Protein AF-A0A3B4TL57-F1 (afdb_monomer_lite)

Structure (mmCIF, N/CA/C/O backbone):
data_AF-A0A3B4TL57-F1
#
_entry.id   AF-A0A3B4TL57-F1
#
loop_
_atom_site.group_PDB
_atom_site.id
_atom_site.type_symbol
_atom_site.label_atom_id
_atom_site.label_alt_id
_atom_site.label_comp_id
_atom_site.label_asym_id
_atom_site.label_entity_id
_atom_site.label_seq_id
_atom_site.pdbx_PDB_ins_code
_atom_site.Cartn_x
_atom_site.Cartn_y
_atom_site.Cartn_z
_atom_site.occupancy
_atom_site.B_iso_or_equiv
_atom_site.auth_seq_id
_atom_site.auth_comp_id
_atom_site.auth_asym_id
_atom_site.auth_atom_id
_atom_site.pdbx_PDB_model_num
ATOM 1 N N . MET A 1 1 ? -9.248 11.726 38.407 1.00 49.81 1 MET A N 1
ATOM 2 C CA . MET A 1 1 ? -10.103 12.243 37.318 1.00 49.81 1 MET A CA 1
ATOM 3 C C . MET A 1 1 ? -9.765 11.435 36.074 1.00 49.81 1 MET A C 1
ATOM 5 O O . MET A 1 1 ? -8.707 11.637 35.498 1.00 49.81 1 MET A O 1
ATOM 9 N N . ILE A 1 2 ? -10.558 10.407 35.769 1.00 59.25 2 ILE A N 1
ATOM 10 C CA . ILE A 1 2 ? -10.325 9.548 34.600 1.00 59.25 2 ILE A CA 1
ATOM 11 C C . ILE A 1 2 ? -10.667 10.379 33.363 1.00 59.25 2 ILE A C 1
ATOM 13 O O . ILE A 1 2 ? -11.745 10.963 33.296 1.00 59.25 2 ILE A O 1
ATOM 17 N N . SER A 1 3 ? -9.719 10.497 32.435 1.00 70.50 3 SER A N 1
ATOM 18 C CA . SER A 1 3 ? -9.892 11.263 31.204 1.00 70.50 3 SER A CA 1
ATOM 19 C C . SER A 1 3 ? -11.076 10.702 30.396 1.00 70.50 3 SER A C 1
ATOM 21 O O . SER A 1 3 ? -11.208 9.479 30.295 1.00 70.50 3 SER A O 1
ATOM 23 N N . PRO A 1 4 ? -11.925 11.555 29.787 1.00 65.62 4 PRO A N 1
ATOM 24 C CA . PRO A 1 4 ? -13.079 11.123 28.988 1.00 65.62 4 PRO A CA 1
ATOM 25 C C . PRO A 1 4 ? -12.723 10.086 27.912 1.00 65.62 4 PRO A C 1
ATOM 27 O O . PRO A 1 4 ? -13.515 9.192 27.626 1.00 65.62 4 PRO A O 1
ATOM 30 N N . LEU A 1 5 ? -11.489 10.143 27.391 1.00 65.88 5 LEU A N 1
ATOM 31 C CA . LEU A 1 5 ? -10.938 9.162 26.453 1.00 65.88 5 LEU A CA 1
ATOM 32 C C . LEU A 1 5 ? -11.005 7.718 26.963 1.00 65.88 5 LEU A C 1
ATOM 34 O O . LEU A 1 5 ? -11.348 6.823 26.195 1.00 65.88 5 LEU A O 1
ATOM 38 N N . LYS A 1 6 ? -10.705 7.475 28.245 1.00 64.44 6 LYS A N 1
ATOM 39 C CA . LYS A 1 6 ? -10.688 6.110 28.783 1.00 64.44 6 LYS A CA 1
ATOM 40 C C . LYS A 1 6 ? -12.094 5.503 28.784 1.00 64.44 6 LYS A C 1
ATOM 42 O O . LYS A 1 6 ? -12.261 4.356 28.390 1.00 64.44 6 LYS A O 1
ATOM 47 N N . SER A 1 7 ? -13.106 6.298 29.135 1.00 66.25 7 SER A N 1
ATOM 48 C CA . SER A 1 7 ? -14.507 5.858 29.118 1.00 66.25 7 SER A CA 1
ATOM 49 C C . SER A 1 7 ? -15.000 5.506 27.712 1.00 66.25 7 SER A C 1
ATOM 51 O O . SER A 1 7 ? -15.869 4.650 27.581 1.00 66.25 7 SER A O 1
ATOM 53 N N . MET A 1 8 ? -14.477 6.156 26.667 1.00 64.38 8 MET A N 1
ATOM 54 C CA . MET A 1 8 ? -14.841 5.841 25.279 1.00 64.38 8 MET A CA 1
ATOM 55 C C . MET A 1 8 ? -14.145 4.566 24.783 1.00 64.38 8 MET A C 1
ATOM 57 O O . MET A 1 8 ? -14.766 3.755 24.094 1.00 64.38 8 MET A O 1
ATOM 61 N N . MET A 1 9 ? -12.884 4.358 25.179 1.00 65.94 9 MET A N 1
ATOM 62 C CA . MET A 1 9 ? -12.109 3.149 24.867 1.00 65.94 9 MET A CA 1
ATOM 63 C C . MET A 1 9 ? -12.597 1.894 25.603 1.00 65.94 9 MET A C 1
ATOM 65 O O . MET A 1 9 ? -12.391 0.793 25.104 1.00 65.94 9 MET A O 1
ATOM 69 N N . ASP A 1 10 ? -13.259 2.048 26.753 1.00 66.94 10 ASP A N 1
ATOM 70 C CA . ASP A 1 10 ? -13.839 0.932 27.514 1.00 66.94 10 ASP A CA 1
ATOM 71 C C . ASP A 1 10 ? -15.085 0.329 26.815 1.00 66.94 10 ASP A C 1
ATOM 73 O O . ASP A 1 10 ? -15.563 -0.739 27.203 1.00 66.94 10 ASP A O 1
ATOM 77 N N . SER A 1 11 ? -15.618 0.967 25.760 1.00 76.81 11 SER A N 1
ATOM 78 C CA . SER A 1 11 ? -16.719 0.389 24.983 1.00 76.81 11 SER A CA 1
ATOM 79 C C . SER A 1 11 ? -16.207 -0.667 23.994 1.00 76.81 11 SER A C 1
ATOM 81 O O . SER A 1 11 ? -15.476 -0.386 23.042 1.00 76.81 11 SER A O 1
ATOM 83 N N . GLN A 1 12 ? -16.634 -1.913 24.207 1.00 78.75 12 GLN A N 1
ATOM 84 C CA . GLN A 1 12 ? -16.215 -3.084 23.426 1.00 78.75 12 GLN A CA 1
ATOM 85 C C . GLN A 1 12 ? -16.449 -2.919 21.910 1.00 78.75 12 GLN A C 1
ATOM 87 O O . GLN A 1 12 ? -15.692 -3.439 21.087 1.00 78.75 12 GLN A O 1
ATOM 92 N N . VAL A 1 13 ? -17.478 -2.155 21.531 1.00 83.25 13 VAL A N 1
ATOM 93 C CA . VAL A 1 13 ? -17.825 -1.870 20.132 1.00 83.25 13 VAL A CA 1
ATOM 94 C C . VAL A 1 13 ? -16.837 -0.893 19.487 1.00 83.25 13 VAL A C 1
ATOM 96 O O . VAL A 1 13 ? -16.362 -1.167 18.388 1.00 83.25 13 VAL A O 1
ATOM 99 N N . LEU A 1 14 ? -16.457 0.207 20.155 1.00 81.44 14 LEU A N 1
ATOM 100 C CA . LEU A 1 14 ? -15.433 1.112 19.608 1.00 81.44 14 LEU A CA 1
ATOM 101 C C . LEU A 1 14 ? -14.069 0.440 19.560 1.00 81.44 14 LEU A C 1
ATOM 103 O O . LEU A 1 14 ? -13.329 0.659 18.608 1.00 81.44 14 LEU A O 1
ATOM 107 N N . GLN A 1 15 ? -13.736 -0.383 20.556 1.00 82.44 15 GLN A N 1
ATOM 108 C CA . GLN A 1 15 ? -12.462 -1.091 20.574 1.00 82.44 15 GLN A CA 1
ATOM 109 C C . GLN A 1 15 ? -12.344 -2.060 19.393 1.00 82.44 15 GLN A C 1
ATOM 111 O O . GLN A 1 15 ? -11.338 -2.036 18.689 1.00 82.44 15 GLN A O 1
ATOM 116 N N . SER A 1 16 ? -13.371 -2.880 19.154 1.00 85.06 16 SER A N 1
ATOM 117 C CA . SER A 1 16 ? -13.393 -3.795 18.008 1.00 85.06 16 SER A CA 1
ATOM 118 C C . SER A 1 16 ? -13.404 -3.039 16.679 1.00 85.06 16 SER A C 1
ATOM 120 O O . SER A 1 16 ? -12.641 -3.378 15.780 1.00 85.06 16 SER A O 1
ATOM 122 N N . PHE A 1 17 ? -14.187 -1.966 16.558 1.00 86.69 17 PHE A N 1
ATOM 123 C CA . PHE A 1 17 ? -14.165 -1.124 15.364 1.00 86.69 17 PHE A CA 1
ATOM 124 C C . PHE A 1 17 ? -12.775 -0.524 15.106 1.00 86.69 17 PHE A C 1
ATOM 126 O O . PHE A 1 17 ? -12.258 -0.620 13.996 1.00 86.69 17 PHE A O 1
ATOM 133 N N . ALA A 1 18 ? -12.137 0.045 16.131 1.00 87.06 18 ALA A N 1
ATOM 134 C CA . ALA A 1 18 ? -10.826 0.669 16.010 1.00 87.06 18 ALA A CA 1
ATOM 135 C C . ALA A 1 18 ? -9.732 -0.344 15.646 1.00 87.06 18 ALA A C 1
ATOM 137 O O . ALA A 1 18 ? -8.875 -0.034 14.817 1.00 87.06 18 ALA A O 1
ATOM 138 N N . THR A 1 19 ? -9.754 -1.557 16.211 1.00 87.88 19 THR A N 1
ATOM 139 C CA . THR A 1 19 ? -8.779 -2.598 15.853 1.00 87.88 19 THR A CA 1
ATOM 140 C C . THR A 1 19 ? -8.951 -3.054 14.408 1.00 87.88 19 THR A C 1
ATOM 142 O O . THR A 1 19 ? -7.963 -3.074 13.673 1.00 87.88 19 THR A O 1
ATOM 145 N N . TYR A 1 20 ? -10.176 -3.342 13.956 1.00 89.25 20 TYR A N 1
ATOM 146 C CA . TYR A 1 20 ? -10.418 -3.721 12.560 1.00 89.25 20 TYR A CA 1
ATOM 147 C C . TYR A 1 20 ? -10.087 -2.586 11.586 1.00 89.25 20 TYR A C 1
ATOM 149 O O . TYR A 1 20 ? -9.395 -2.829 10.599 1.00 89.25 20 TYR A O 1
ATOM 157 N N . ALA A 1 21 ? -10.479 -1.346 11.891 1.00 87.94 21 ALA A N 1
ATOM 158 C CA . ALA A 1 21 ? -10.132 -0.177 11.084 1.00 87.94 21 ALA A CA 1
ATOM 159 C C . ALA A 1 21 ? -8.609 0.004 10.970 1.00 87.94 21 ALA A C 1
ATOM 161 O O . ALA A 1 21 ? -8.086 0.222 9.880 1.00 87.94 21 ALA A O 1
ATOM 162 N N . THR A 1 22 ? -7.875 -0.165 12.074 1.00 89.25 22 THR A N 1
ATOM 163 C CA . THR A 1 22 ? -6.407 -0.069 12.072 1.00 89.25 22 THR A CA 1
ATOM 164 C C . THR A 1 22 ? -5.773 -1.170 11.221 1.00 89.25 22 THR A C 1
ATOM 166 O O . THR A 1 22 ? -4.857 -0.893 10.451 1.00 89.25 22 THR A O 1
ATOM 169 N N . ILE A 1 23 ? -6.270 -2.409 11.309 1.00 90.25 23 ILE A N 1
ATOM 170 C CA . ILE A 1 23 ? -5.785 -3.536 10.495 1.00 90.25 23 ILE A CA 1
ATOM 171 C C . ILE A 1 23 ? -6.023 -3.275 9.004 1.00 90.25 23 ILE A C 1
ATOM 173 O O . ILE A 1 23 ? -5.135 -3.524 8.189 1.00 90.25 23 ILE A O 1
ATOM 177 N N . VAL A 1 24 ? -7.199 -2.757 8.643 1.00 86.88 24 VAL A N 1
ATOM 178 C CA . VAL A 1 24 ? -7.550 -2.415 7.260 1.00 86.88 24 VAL A CA 1
ATOM 179 C C . VAL A 1 24 ? -6.633 -1.316 6.723 1.00 86.88 24 VAL A C 1
ATOM 181 O O . VAL A 1 24 ? -5.995 -1.506 5.688 1.00 86.88 24 VAL A O 1
ATOM 184 N N . VAL A 1 25 ? -6.469 -0.214 7.459 1.00 86.81 25 VAL A N 1
ATOM 185 C CA . VAL A 1 25 ? -5.577 0.887 7.059 1.00 86.81 25 VAL A CA 1
ATOM 186 C C . VAL A 1 25 ? -4.131 0.408 6.924 1.00 86.81 25 VAL A C 1
ATOM 188 O O . VAL A 1 25 ? -3.467 0.724 5.937 1.00 86.81 25 VAL A O 1
ATOM 191 N N . LEU A 1 26 ? -3.646 -0.407 7.865 1.00 87.00 26 LEU A N 1
ATOM 192 C CA . LEU A 1 26 ? -2.302 -0.980 7.805 1.00 87.00 26 LEU A CA 1
ATOM 193 C C . LEU A 1 26 ? -2.122 -1.876 6.572 1.00 87.00 26 LEU A C 1
ATOM 195 O O . LEU A 1 26 ? -1.099 -1.800 5.893 1.00 87.00 26 LEU A O 1
ATOM 199 N N . LYS A 1 27 ? -3.126 -2.695 6.240 1.00 82.00 27 LYS A N 1
ATOM 200 C CA . LYS A 1 27 ? -3.124 -3.536 5.038 1.00 82.00 27 LYS A CA 1
ATOM 201 C C . LYS A 1 27 ? -3.028 -2.694 3.763 1.00 82.00 27 LYS A C 1
ATOM 203 O O . LYS A 1 27 ? -2.259 -3.057 2.875 1.00 82.00 27 LYS A O 1
ATOM 208 N N . MET A 1 28 ? -3.742 -1.568 3.688 1.00 79.19 28 MET A N 1
ATOM 209 C CA . MET A 1 28 ? -3.659 -0.650 2.544 1.00 79.19 28 MET A CA 1
ATOM 210 C C . MET A 1 28 ? -2.303 0.059 2.472 1.00 79.19 28 MET A C 1
ATOM 212 O O . MET A 1 28 ? -1.712 0.156 1.397 1.00 79.19 28 MET A O 1
ATOM 216 N N . MET A 1 29 ? -1.754 0.476 3.616 1.00 80.62 29 MET A N 1
ATOM 217 C CA . MET A 1 29 ? -0.418 1.076 3.683 1.00 80.62 29 MET A CA 1
ATOM 218 C C . MET A 1 29 ? 0.689 0.121 3.231 1.00 80.62 29 MET A C 1
ATOM 220 O O . MET A 1 29 ? 1.656 0.574 2.629 1.00 80.62 29 MET A O 1
ATOM 224 N N . LEU A 1 30 ? 0.561 -1.183 3.493 1.00 79.75 30 LEU A N 1
ATOM 225 C CA . LEU A 1 30 ? 1.554 -2.182 3.085 1.00 79.75 30 LEU A CA 1
ATOM 226 C C . LEU A 1 30 ? 1.472 -2.555 1.596 1.00 79.75 30 LEU A C 1
ATOM 228 O O . LEU A 1 30 ? 2.484 -2.957 1.025 1.00 79.75 30 LEU A O 1
ATOM 232 N N . MET A 1 31 ? 0.315 -2.399 0.945 1.00 73.75 31 MET A N 1
ATOM 233 C CA . MET A 1 31 ? 0.159 -2.721 -0.483 1.00 73.75 31 MET A CA 1
ATOM 234 C C . MET A 1 31 ? 0.860 -1.710 -1.406 1.00 73.75 31 MET A C 1
ATOM 236 O O . MET A 1 31 ? 1.542 -2.121 -2.341 1.00 73.75 31 MET A O 1
ATOM 240 N N . SER A 1 32 ? 0.839 -0.415 -1.074 1.00 74.81 32 SER A N 1
ATOM 241 C CA . SER A 1 32 ? 1.526 0.647 -1.838 1.00 74.81 32 SER A CA 1
ATOM 242 C C . SER A 1 32 ? 3.050 0.437 -2.049 1.00 74.81 32 SER A C 1
ATOM 244 O O . SER A 1 32 ? 3.532 0.507 -3.193 1.00 74.81 32 SER A O 1
ATOM 246 N N . PRO A 1 33 ? 3.860 0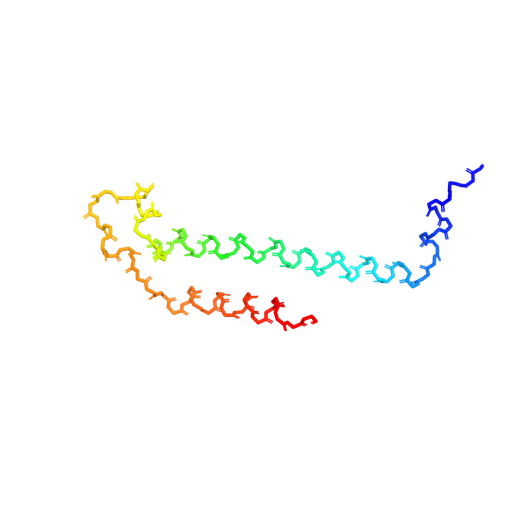.139 -1.008 1.00 74.69 33 PRO A N 1
ATOM 247 C CA . PRO A 1 33 ? 5.287 -0.121 -1.177 1.00 74.69 33 PRO A CA 1
ATOM 248 C C . PRO A 1 33 ? 5.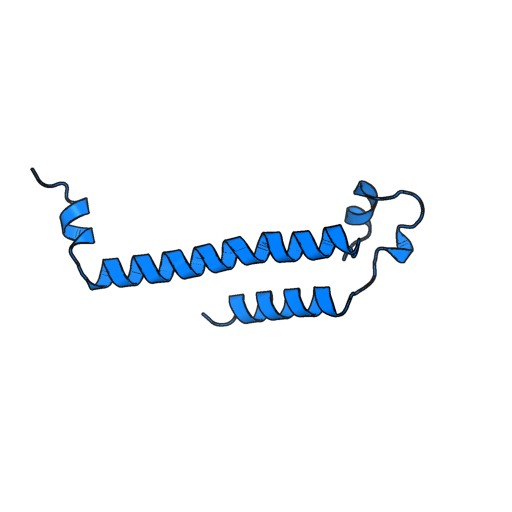562 -1.454 -1.877 1.00 74.6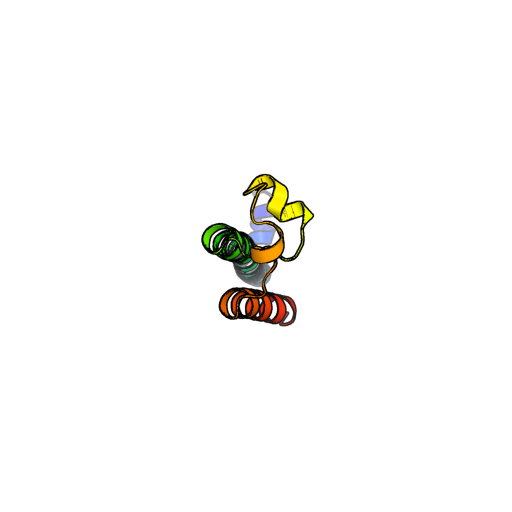9 33 PRO A C 1
ATOM 250 O O . PRO A 1 33 ? 6.553 -1.543 -2.598 1.00 74.69 33 PRO A O 1
ATOM 253 N N . LEU A 1 34 ? 4.694 -2.466 -1.737 1.00 72.25 34 LEU A N 1
ATOM 254 C CA . LEU A 1 34 ? 4.795 -3.715 -2.502 1.00 72.25 34 LEU A CA 1
ATOM 255 C C . LEU A 1 34 ? 4.695 -3.429 -4.005 1.00 72.25 34 LEU A C 1
ATOM 257 O O . LEU A 1 34 ? 5.557 -3.849 -4.778 1.00 72.25 34 LEU A O 1
ATOM 261 N N . THR A 1 35 ? 3.708 -2.639 -4.420 1.00 69.69 35 THR A N 1
ATOM 262 C CA . THR A 1 35 ? 3.515 -2.256 -5.825 1.00 69.69 35 THR A CA 1
ATOM 263 C C . THR A 1 35 ? 4.688 -1.425 -6.349 1.00 69.69 35 THR A C 1
ATOM 265 O O . THR A 1 35 ? 5.159 -1.643 -7.468 1.00 69.69 35 THR A O 1
ATOM 268 N N . SER A 1 36 ? 5.232 -0.531 -5.519 1.00 67.06 36 SER A N 1
ATOM 269 C CA . SER A 1 36 ? 6.437 0.248 -5.836 1.00 67.06 36 SER A CA 1
ATOM 270 C C . SER A 1 36 ? 7.692 -0.629 -5.955 1.00 67.06 36 SER A C 1
ATOM 272 O O . SER A 1 36 ? 8.478 -0.462 -6.887 1.00 67.06 36 SER A O 1
ATOM 274 N N . TYR A 1 37 ? 7.863 -1.618 -5.073 1.00 73.44 37 TYR A N 1
ATOM 275 C CA . TYR A 1 37 ? 8.988 -2.555 -5.100 1.00 73.44 37 TYR A CA 1
ATOM 276 C C . TYR A 1 37 ? 9.005 -3.390 -6.385 1.00 73.44 37 TYR A C 1
ATOM 278 O O . TYR A 1 37 ? 10.046 -3.506 -7.034 1.00 73.44 37 TYR A O 1
ATOM 286 N N . PHE A 1 38 ? 7.853 -3.922 -6.805 1.00 67.50 38 PHE A N 1
ATOM 287 C CA . PHE A 1 38 ? 7.745 -4.677 -8.059 1.00 67.50 38 PHE A CA 1
ATOM 288 C C . PHE A 1 38 ? 8.020 -3.809 -9.296 1.00 67.50 38 PHE A C 1
ATOM 290 O O . PHE A 1 38 ? 8.686 -4.267 -10.226 1.00 67.50 38 PHE A O 1
ATOM 297 N N . ARG A 1 39 ? 7.583 -2.542 -9.295 1.00 67.62 39 ARG A N 1
ATOM 298 C CA . ARG A 1 39 ? 7.874 -1.583 -10.378 1.00 67.62 39 ARG A CA 1
ATOM 299 C C . ARG A 1 39 ? 9.368 -1.275 -10.494 1.00 67.62 39 ARG A C 1
ATOM 301 O O . ARG A 1 39 ? 9.920 -1.337 -11.592 1.00 67.62 39 ARG A O 1
ATOM 308 N N . LEU A 1 40 ? 10.030 -1.006 -9.366 1.00 67.88 40 LEU A N 1
ATOM 309 C CA . LEU A 1 40 ? 11.456 -0.666 -9.327 1.00 67.88 40 LEU A CA 1
ATOM 310 C C . LEU A 1 40 ? 12.355 -1.864 -9.663 1.00 67.88 40 LEU A C 1
ATOM 312 O O . LEU A 1 40 ? 13.278 -1.732 -10.465 1.00 67.88 40 LEU A O 1
ATOM 316 N N . THR A 1 41 ? 12.074 -3.045 -9.104 1.00 64.81 41 THR A N 1
ATOM 317 C CA . THR A 1 41 ? 12.892 -4.253 -9.334 1.00 64.81 41 THR A CA 1
ATOM 318 C C . THR A 1 41 ? 12.793 -4.779 -10.763 1.00 64.81 41 THR A C 1
ATOM 320 O O . THR A 1 41 ? 13.794 -5.242 -11.307 1.00 64.81 41 THR A O 1
ATOM 323 N N . ARG A 1 42 ? 11.621 -4.674 -11.408 1.00 63.75 42 ARG A N 1
ATOM 324 C CA . ARG A 1 42 ? 11.436 -5.115 -12.802 1.00 63.75 42 ARG A CA 1
ATOM 325 C C . ARG A 1 42 ? 11.685 -4.025 -13.846 1.00 63.75 42 ARG A C 1
ATOM 327 O O . ARG A 1 42 ? 11.716 -4.337 -15.037 1.00 63.75 42 ARG A O 1
ATOM 334 N N . LYS A 1 43 ? 11.917 -2.776 -13.414 1.00 64.19 43 LYS A N 1
ATOM 335 C CA . LYS A 1 43 ? 12.039 -1.583 -14.277 1.00 64.19 43 LYS A CA 1
ATOM 336 C C . LYS A 1 43 ? 10.876 -1.493 -15.271 1.00 64.19 43 LYS A C 1
ATOM 338 O O . LYS A 1 43 ? 11.073 -1.278 -16.465 1.00 64.19 43 LYS A O 1
ATOM 343 N N . VAL A 1 44 ? 9.680 -1.765 -14.761 1.00 61.94 44 VAL A N 1
ATOM 344 C CA . VAL A 1 44 ? 8.427 -1.787 -15.513 1.00 61.94 44 VAL A CA 1
ATOM 345 C C . VAL A 1 44 ? 7.671 -0.530 -15.123 1.00 61.94 44 VAL A C 1
ATOM 347 O O . VAL A 1 44 ? 7.103 -0.438 -14.031 1.00 61.94 44 VAL A O 1
ATOM 350 N N . PHE A 1 45 ? 7.714 0.454 -16.012 1.00 63.75 45 PHE A N 1
ATOM 351 C CA . PHE A 1 45 ? 7.072 1.745 -15.808 1.00 63.75 45 PHE A CA 1
ATOM 352 C C . PHE A 1 45 ? 5.833 1.848 -16.693 1.00 63.75 45 PHE A C 1
ATOM 354 O O . PHE A 1 45 ? 5.820 1.361 -17.821 1.00 63.75 45 PHE A O 1
ATOM 361 N N . ALA A 1 46 ? 4.766 2.446 -16.162 1.00 63.78 46 ALA A N 1
ATOM 362 C CA . ALA A 1 46 ? 3.532 2.635 -16.926 1.00 63.78 46 ALA A CA 1
ATOM 363 C C . ALA A 1 46 ? 3.657 3.800 -17.920 1.00 63.78 46 ALA A C 1
ATOM 365 O O . ALA A 1 46 ? 2.979 3.803 -18.943 1.00 63.78 46 ALA A O 1
ATOM 366 N N . ASN A 1 47 ? 4.551 4.746 -17.630 1.00 64.69 47 ASN A N 1
ATOM 367 C CA . ASN A 1 47 ? 4.699 5.996 -18.350 1.00 64.69 47 ASN A CA 1
ATOM 368 C C . ASN A 1 47 ? 6.179 6.307 -18.638 1.00 64.69 47 ASN A C 1
ATOM 370 O O . ASN A 1 47 ? 7.071 5.875 -17.907 1.00 64.69 47 ASN A O 1
ATOM 374 N N . LEU A 1 48 ? 6.436 7.047 -19.722 1.00 58.28 48 LEU A N 1
ATOM 375 C CA . LEU A 1 48 ? 7.789 7.400 -20.187 1.00 58.28 48 LEU A CA 1
ATOM 376 C C . LEU A 1 48 ? 8.459 8.474 -19.310 1.00 58.28 48 LEU A C 1
ATOM 378 O O . LEU A 1 48 ? 9.677 8.600 -19.308 1.00 58.28 48 LEU A O 1
ATOM 382 N N . GLU A 1 49 ? 7.706 9.286 -18.569 1.00 64.56 49 GLU A N 1
ATOM 383 C CA . GLU A 1 49 ? 8.282 10.253 -17.628 1.00 64.56 49 GLU A CA 1
ATOM 384 C C . GLU A 1 49 ? 8.905 9.585 -16.397 1.00 64.56 49 GLU A C 1
ATOM 386 O O . GLU A 1 49 ? 9.892 10.097 -15.869 1.00 64.56 49 GLU A O 1
ATOM 391 N N . ASP A 1 50 ? 8.404 8.410 -16.010 1.00 62.28 50 ASP A N 1
ATOM 392 C CA . ASP A 1 50 ? 8.923 7.633 -14.883 1.00 62.28 50 ASP A CA 1
ATOM 393 C C . ASP A 1 50 ? 10.226 6.893 -15.244 1.00 62.28 50 ASP A C 1
ATOM 395 O O . ASP A 1 50 ? 11.018 6.556 -14.361 1.00 62.28 50 ASP A O 1
ATOM 399 N N . THR A 1 51 ? 10.495 6.666 -16.539 1.00 57.75 51 THR A N 1
ATOM 400 C CA . THR A 1 51 ? 11.721 5.991 -17.009 1.00 57.75 51 THR A CA 1
ATOM 401 C C . THR A 1 51 ? 12.944 6.909 -17.000 1.00 57.75 51 THR A C 1
ATOM 403 O O . THR A 1 51 ? 14.067 6.430 -16.815 1.00 57.75 51 THR A O 1
ATOM 406 N N . LYS A 1 52 ? 12.733 8.234 -17.087 1.00 57.28 52 LYS A N 1
ATOM 407 C CA . LYS A 1 52 ? 13.801 9.251 -17.096 1.00 57.28 52 LYS A CA 1
ATOM 408 C C . LYS A 1 52 ? 14.669 9.233 -15.839 1.00 57.28 52 LYS A C 1
ATOM 410 O O . LYS A 1 52 ? 15.837 9.607 -15.902 1.00 57.28 52 LYS A O 1
ATOM 415 N N . PHE A 1 53 ? 14.123 8.781 -14.709 1.00 56.75 53 PHE A N 1
ATOM 416 C CA . PHE A 1 53 ? 14.869 8.651 -13.455 1.00 56.75 53 PHE A CA 1
ATOM 417 C C . PHE A 1 53 ? 15.785 7.415 -13.408 1.00 56.75 53 PHE A C 1
ATOM 419 O O . PHE A 1 53 ? 16.612 7.318 -12.505 1.00 56.75 53 PHE A O 1
ATOM 426 N N . VAL A 1 54 ? 15.660 6.470 -14.353 1.00 57.47 54 VAL A N 1
ATOM 427 C CA . VAL A 1 54 ? 16.334 5.159 -14.289 1.00 57.47 54 VAL A CA 1
ATOM 428 C C . VAL A 1 54 ? 17.271 4.883 -15.472 1.00 57.47 54 VAL A C 1
ATOM 430 O O . VAL A 1 54 ? 18.260 4.174 -15.284 1.00 57.47 54 VAL A O 1
ATOM 433 N N . SER A 1 55 ? 17.019 5.400 -16.681 1.00 51.66 55 SER A N 1
ATOM 434 C CA . SER A 1 55 ? 17.897 5.160 -17.845 1.00 51.66 55 SER A CA 1
ATOM 435 C C . SER A 1 55 ? 17.539 6.052 -19.036 1.00 51.66 55 SER A C 1
ATOM 437 O O . SER A 1 55 ? 16.406 6.024 -19.474 1.00 51.66 55 SER A O 1
ATOM 439 N N . SER A 1 56 ? 18.516 6.760 -19.618 1.00 54.09 56 SER A N 1
ATOM 440 C CA . SER A 1 56 ? 18.328 7.638 -20.795 1.00 54.09 56 SER A CA 1
ATOM 441 C C . SER A 1 56 ? 18.453 6.914 -22.155 1.00 54.09 56 SER A C 1
ATOM 443 O O . SER A 1 56 ? 18.374 7.545 -23.206 1.00 54.09 56 SER A O 1
ATOM 445 N N . ALA A 1 57 ? 18.736 5.602 -22.168 1.00 54.81 57 ALA A N 1
ATOM 446 C CA . ALA A 1 57 ? 19.139 4.879 -23.388 1.00 54.81 57 ALA A CA 1
ATOM 447 C C . ALA A 1 57 ? 18.144 3.801 -23.865 1.00 54.81 57 ALA A C 1
ATOM 449 O O . ALA A 1 57 ? 18.195 3.397 -25.025 1.00 54.81 57 ALA A O 1
ATOM 450 N N . GLU A 1 58 ? 17.222 3.338 -23.012 1.00 54.91 58 GLU A N 1
ATOM 451 C CA . GLU A 1 58 ? 16.279 2.248 -23.336 1.00 54.91 58 GLU A CA 1
ATOM 452 C C . GLU A 1 58 ? 14.830 2.543 -22.898 1.00 54.91 58 GLU A C 1
ATOM 454 O O . GLU A 1 58 ? 14.049 1.625 -22.648 1.00 54.91 58 GLU A O 1
ATOM 459 N N . ASP A 1 59 ? 14.434 3.817 -22.84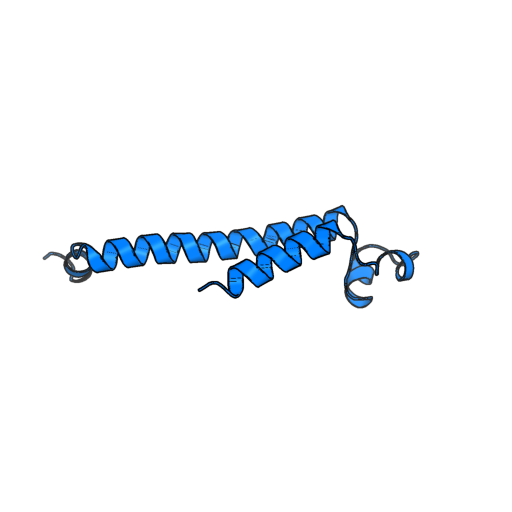0 1.00 55.28 59 ASP A N 1
ATOM 460 C CA . ASP A 1 59 ? 13.115 4.266 -22.354 1.00 55.28 59 ASP A CA 1
ATOM 461 C C . ASP A 1 59 ? 11.926 3.512 -22.976 1.00 55.28 59 ASP A C 1
ATOM 463 O O . ASP A 1 59 ? 10.985 3.121 -22.287 1.00 55.28 59 ASP A O 1
ATOM 467 N N . LYS A 1 60 ? 11.992 3.204 -24.279 1.00 54.94 60 LYS A N 1
ATOM 468 C CA . LYS A 1 60 ? 10.920 2.482 -24.989 1.00 54.94 60 LYS A CA 1
ATOM 469 C C . LYS A 1 60 ? 10.826 0.988 -24.650 1.00 54.94 60 LYS A C 1
ATOM 471 O O . LYS A 1 60 ? 9.785 0.393 -24.894 1.00 54.94 60 LYS A O 1
ATOM 476 N N . LYS A 1 61 ? 11.882 0.369 -24.106 1.00 57.47 61 LYS A N 1
ATOM 477 C CA . LYS A 1 61 ? 11.877 -1.042 -23.657 1.00 57.47 61 LYS A CA 1
ATOM 478 C C . LYS A 1 61 ? 11.403 -1.200 -22.209 1.00 57.47 61 LYS A C 1
ATOM 480 O O . LYS A 1 61 ? 11.049 -2.306 -21.799 1.00 57.47 61 LYS A O 1
ATOM 485 N N . LEU A 1 62 ? 11.436 -0.120 -21.428 1.00 57.81 62 LEU A N 1
ATOM 486 C CA . LEU A 1 62 ? 11.071 -0.109 -20.008 1.00 57.81 62 LEU A CA 1
ATOM 487 C C . LEU A 1 62 ? 9.578 0.176 -19.784 1.00 57.81 62 LEU A C 1
ATOM 489 O O . LEU A 1 62 ? 9.026 -0.229 -18.759 1.00 57.81 62 LEU A O 1
ATOM 493 N N . VAL A 1 63 ? 8.909 0.786 -20.768 1.00 59.91 63 VAL A N 1
ATOM 494 C CA . VAL A 1 63 ? 7.444 0.879 -20.822 1.00 59.91 63 VAL A CA 1
ATOM 495 C C . VAL A 1 63 ? 6.881 -0.412 -21.398 1.00 59.91 63 VAL A C 1
ATOM 497 O O . VAL A 1 63 ? 6.671 -0.561 -22.599 1.00 59.91 63 VAL A O 1
ATOM 500 N N . ARG A 1 64 ? 6.694 -1.391 -20.521 1.00 64.94 64 ARG A N 1
ATOM 501 C CA . ARG A 1 64 ? 6.107 -2.691 -20.849 1.00 64.94 64 ARG A CA 1
ATOM 502 C C . ARG A 1 64 ? 5.212 -3.133 -19.712 1.00 64.94 64 ARG A C 1
ATOM 504 O O . ARG A 1 64 ? 5.534 -2.895 -18.557 1.00 64.94 64 ARG A O 1
ATOM 511 N N . THR A 1 65 ? 4.111 -3.786 -20.032 1.00 63.91 65 THR A N 1
ATOM 512 C CA . THR A 1 65 ? 3.235 -4.411 -19.044 1.00 63.91 65 THR A CA 1
ATOM 513 C C . THR A 1 65 ? 3.818 -5.769 -18.652 1.00 63.91 65 THR A C 1
ATOM 515 O O . THR A 1 65 ? 4.132 -6.591 -19.515 1.00 63.91 65 THR A O 1
ATOM 518 N N . ASP A 1 66 ? 4.050 -5.978 -17.354 1.00 70.19 66 ASP A N 1
ATOM 519 C CA . ASP A 1 66 ? 4.536 -7.249 -16.813 1.00 70.19 66 ASP A CA 1
ATOM 520 C C . ASP A 1 66 ? 3.379 -7.959 -16.096 1.00 70.19 66 ASP A C 1
ATOM 522 O O . ASP A 1 66 ? 2.749 -7.366 -15.210 1.00 70.19 66 ASP A O 1
ATOM 526 N N . PRO A 1 67 ? 3.106 -9.233 -16.432 1.00 75.00 67 PRO A N 1
ATOM 527 C CA . PRO A 1 67 ? 1.941 -9.951 -15.925 1.00 75.00 67 PRO A CA 1
ATOM 528 C C . PRO A 1 67 ? 1.917 -10.077 -14.395 1.00 75.00 67 PRO A C 1
ATOM 530 O O . PRO A 1 67 ? 0.833 -10.205 -13.817 1.00 75.00 67 PRO A O 1
ATOM 533 N N . ASP A 1 68 ? 3.069 -10.020 -13.721 1.00 71.50 68 ASP A N 1
ATOM 534 C CA . ASP A 1 68 ? 3.141 -10.042 -12.261 1.00 71.50 68 ASP A CA 1
ATOM 535 C C . ASP A 1 68 ? 2.839 -8.660 -11.666 1.00 71.50 68 ASP A C 1
ATOM 537 O O . ASP A 1 68 ? 2.138 -8.571 -10.657 1.00 71.50 68 ASP A O 1
ATOM 541 N N . VAL A 1 69 ? 3.250 -7.577 -12.334 1.00 70.12 69 VAL A N 1
ATOM 542 C CA . VAL A 1 69 ? 2.881 -6.203 -11.951 1.00 70.12 69 VAL A CA 1
ATOM 543 C C . VAL A 1 69 ? 1.375 -5.980 -12.121 1.00 70.12 69 VAL A C 1
ATOM 545 O O . VAL A 1 69 ? 0.726 -5.444 -11.220 1.00 70.12 69 VAL A O 1
ATOM 548 N N . GLU A 1 70 ? 0.771 -6.460 -13.213 1.00 76.19 70 GLU A N 1
ATOM 549 C CA . GLU A 1 70 ? -0.689 -6.425 -13.366 1.00 76.19 70 GLU A CA 1
ATOM 550 C C . GLU A 1 70 ? -1.416 -7.278 -12.326 1.00 76.19 70 GLU A C 1
ATOM 552 O O . GLU A 1 70 ? -2.547 -6.949 -11.966 1.00 76.19 70 GLU A O 1
ATOM 557 N N . ARG A 1 71 ? -0.817 -8.383 -11.867 1.00 76.75 71 ARG A N 1
ATOM 558 C CA . ARG A 1 71 ? -1.410 -9.242 -10.835 1.00 76.75 71 ARG A CA 1
ATOM 559 C C . ARG A 1 71 ? -1.458 -8.526 -9.494 1.00 76.75 71 ARG A C 1
ATOM 561 O O . ARG A 1 71 ? -2.510 -8.519 -8.859 1.00 76.75 71 ARG A O 1
ATOM 568 N N . VAL A 1 72 ? -0.357 -7.885 -9.105 1.00 74.50 72 VAL A N 1
ATOM 569 C CA . VAL A 1 72 ? -0.284 -7.075 -7.882 1.00 74.50 72 VAL A CA 1
ATOM 570 C C . VAL A 1 72 ? -1.260 -5.903 -7.972 1.00 74.50 72 VAL A C 1
ATOM 572 O O . VAL A 1 72 ? -2.080 -5.735 -7.075 1.00 74.50 72 VAL A O 1
ATOM 575 N N . ARG A 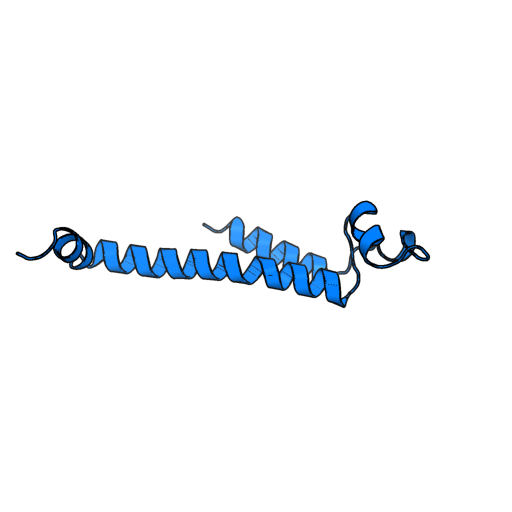1 73 ? -1.294 -5.188 -9.106 1.00 75.75 73 ARG A N 1
ATOM 576 C CA . ARG A 1 73 ? -2.256 -4.098 -9.342 1.00 75.75 73 ARG A CA 1
ATOM 577 C C . ARG A 1 73 ? -3.706 -4.572 -9.257 1.00 75.75 73 ARG A C 1
ATOM 579 O O . ARG A 1 73 ? -4.540 -3.895 -8.667 1.00 75.75 73 ARG A O 1
ATOM 586 N N . ARG A 1 74 ? -4.030 -5.732 -9.839 1.00 78.88 74 ARG A N 1
ATOM 587 C CA . ARG A 1 74 ? -5.381 -6.308 -9.772 1.00 78.88 74 ARG A CA 1
ATOM 588 C C . ARG A 1 74 ? -5.752 -6.700 -8.353 1.00 78.88 74 ARG A C 1
ATOM 590 O O . ARG A 1 74 ? -6.886 -6.450 -7.964 1.00 78.88 74 ARG A O 1
ATOM 597 N N . TYR A 1 75 ? -4.833 -7.294 -7.599 1.00 78.19 75 TYR A N 1
ATOM 598 C CA . TYR A 1 75 ? -5.073 -7.637 -6.202 1.00 78.19 75 TYR A CA 1
ATOM 599 C C . TYR A 1 75 ? -5.292 -6.383 -5.354 1.00 78.19 75 TYR A C 1
ATOM 601 O O . TYR A 1 75 ? -6.234 -6.3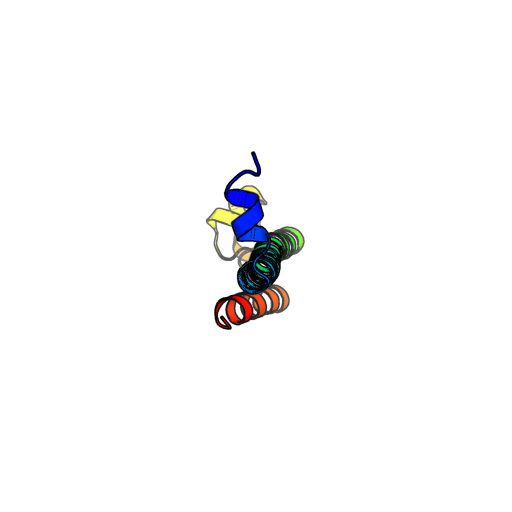44 -4.574 1.00 78.19 75 TYR A O 1
ATOM 609 N N . GLU A 1 76 ? -4.499 -5.334 -5.575 1.00 78.44 76 GLU A N 1
ATOM 610 C CA . GLU A 1 76 ? -4.658 -4.040 -4.913 1.00 78.44 76 GLU A CA 1
ATOM 611 C C . GLU A 1 76 ? -6.005 -3.388 -5.262 1.00 78.44 76 GLU A C 1
ATOM 613 O O . GLU A 1 76 ? -6.747 -2.996 -4.371 1.00 78.44 76 GLU A O 1
ATOM 618 N N . GLN A 1 77 ? -6.415 -3.382 -6.534 1.00 76.44 77 GLN A N 1
ATOM 619 C CA . GLN A 1 77 ? -7.741 -2.889 -6.933 1.00 76.44 77 GLN A CA 1
ATOM 620 C C . GLN A 1 77 ? -8.894 -3.715 -6.352 1.00 76.44 77 GLN A C 1
ATOM 622 O O . GLN A 1 77 ? -9.882 -3.145 -5.893 1.00 76.44 77 GLN A O 1
ATOM 627 N N . HIS A 1 78 ? -8.784 -5.048 -6.360 1.00 76.75 78 HIS A N 1
ATOM 628 C CA . HIS A 1 78 ? -9.783 -5.921 -5.738 1.00 76.75 78 HIS A CA 1
ATOM 629 C C . HIS A 1 78 ? -9.853 -5.685 -4.238 1.00 76.75 78 HIS A C 1
ATOM 631 O O . HIS A 1 78 ? -10.932 -5.720 -3.667 1.00 76.75 78 HIS A O 1
ATOM 637 N N . LEU A 1 79 ? -8.716 -5.441 -3.601 1.00 69.88 79 LEU A N 1
ATOM 638 C CA . LEU A 1 79 ? -8.661 -5.158 -2.186 1.00 69.88 79 LEU A CA 1
ATOM 639 C C . LEU A 1 79 ? -9.349 -3.824 -1.853 1.00 69.88 79 LEU A C 1
ATOM 641 O O . LEU A 1 79 ? -10.152 -3.795 -0.930 1.00 69.88 79 LEU A O 1
ATOM 645 N N . MET A 1 80 ? -9.109 -2.773 -2.639 1.00 67.38 80 MET A N 1
ATOM 646 C CA . MET A 1 80 ? -9.742 -1.457 -2.455 1.00 67.38 80 MET A CA 1
ATOM 647 C C . MET A 1 80 ? -11.236 -1.440 -2.809 1.00 67.38 80 MET A C 1
ATOM 649 O O . MET A 1 80 ? -11.968 -0.579 -2.341 1.00 67.38 80 MET A O 1
ATOM 653 N N . SER A 1 81 ? -11.699 -2.372 -3.649 1.00 71.62 81 SER A N 1
ATOM 654 C CA . SER A 1 81 ? -13.104 -2.450 -4.085 1.00 71.62 81 SER A CA 1
ATOM 655 C C . SER A 1 81 ? -13.964 -3.384 -3.225 1.00 71.62 81 SER A C 1
ATOM 657 O O . SER A 1 81 ? -15.128 -3.599 -3.555 1.00 71.62 81 SER A O 1
ATOM 659 N N . ARG A 1 82 ? -13.399 -4.016 -2.187 1.00 55.94 82 ARG A N 1
ATOM 660 C CA . ARG A 1 82 ? -14.087 -5.021 -1.353 1.00 55.94 82 ARG A CA 1
ATOM 661 C C . ARG A 1 82 ? -14.369 -4.551 0.074 1.00 55.94 82 ARG A C 1
ATOM 663 O O . ARG A 1 82 ? -14.397 -5.383 0.980 1.00 55.94 82 ARG A O 1
ATOM 670 N N . GLU A 1 83 ? -14.611 -3.260 0.249 1.00 52.56 83 GLU A N 1
ATOM 671 C CA . GLU A 1 83 ? -15.103 -2.683 1.509 1.00 52.56 83 GLU A CA 1
ATOM 672 C C . GLU A 1 83 ? -16.596 -2.366 1.432 1.00 52.56 83 GLU A C 1
ATOM 674 O O . GLU A 1 83 ? -17.043 -1.902 0.357 1.00 52.56 83 GLU A O 1
#

pLDDT: mean 70.16, std 10.59, range [49.81, 90.25]

Foldseek 3Di:
DDPPVVVVCPDPVVVVVVVVVVVLVVVLVVLVVVLVVVCVVLLADCDLVVNVVPDPPPSVVSPDDDVVSVVSVVVSVVSVVPD

Secondary structure (DSSP, 8-state):
---HHHHHHT-HHHHHHHHHHHHHHHHHHHHHHHHHHHHHHHT--SSHHHHTTT-SS-HHHH----HHHHHHHHHHHHHHT--

InterPro domains:
  IPR023352 Membrane associated eicosanoid/glutathione metabolism-like domain superfamily [G3DSA:1.20.120.550] (4-81)
  IPR023352 Membrane associated eicosanoid/glutathione metabolism-like domain superfamily [SSF161084] (12-78)
  IPR040162 Microsomal glutathione S-transferase 1-like [PTHR10689] (7-76)

Radius of gyration: 20.37 Å; chains: 1; bounding box: 37×22×62 Å

Sequence (83 aa):
MISPLKSMMDSQVLQSFATYATIVVLKMMLMSPLTSYFRLTRKVFANLEDTKFVSSAEDKKLVRTDPDVERVRRYEQHLMSRE

Organism: Seriola dumerili (NCBI:txid41447)